Protein AF-A0A6L2M487-F1 (afdb_monomer_lite)

Foldseek 3Di:
DLVCLVVVLVVLVVLLVVLVCVLVVLVVQCVVCVVVVNNVPRDQDFPVVLVVVLVLQQCPVVPPCHNCVPCPDPNVVVPVPPCNVVSNVVSNDQPDPRSHDDTRVNVSVVSVVVSVVSVVCSVVSVLVSCCCHDPVGRRNVVVDNDDDDPDD

Secondary structure (DSSP, 8-state):
-GGGHHHHHHHHHHHHHHHHHHHHHHHHHHHHHHHTT-GGGS-----HHHHHHHHHTT-GGG----GGG-TTSHHHHHHTTTTHHHHHHHHH-TTS-TT----HHHHHHHHHHHHHHHHHHHHHHHHHHHTT--SS-TTGGGS-S--S-S--

Organism: Tanacetum cinerariifolium (NCBI:txid118510)

Structure (mmCIF, N/CA/C/O backbone):
data_AF-A0A6L2M487-F1
#
_entry.id   AF-A0A6L2M487-F1
#
loop_
_atom_site.group_PDB
_atom_site.id
_atom_site.type_symbol
_atom_site.label_atom_id
_atom_site.label_alt_id
_atom_site.label_comp_id
_atom_site.label_asym_id
_atom_site.label_entity_id
_atom_site.label_seq_id
_atom_site.pdbx_PDB_ins_code
_atom_site.Cartn_x
_atom_site.Cartn_y
_atom_site.Cartn_z
_atom_site.occupancy
_atom_site.B_iso_or_equiv
_atom_site.auth_seq_id
_atom_site.auth_comp_id
_atom_site.auth_asym_id
_atom_site.auth_atom_id
_atom_site.pdbx_PDB_model_num
ATOM 1 N N . MET A 1 1 ? -12.641 -12.809 15.207 1.00 71.88 1 MET A N 1
ATOM 2 C CA . MET A 1 1 ? -12.460 -11.378 14.878 1.00 71.88 1 MET A CA 1
ATOM 3 C C . MET A 1 1 ? -12.703 -10.470 16.085 1.00 71.88 1 MET A C 1
ATOM 5 O O . MET A 1 1 ? -11.728 -10.000 16.647 1.00 71.88 1 MET A O 1
ATOM 9 N N . PHE A 1 2 ? -13.941 -10.291 16.569 1.00 83.06 2 PHE A N 1
ATOM 10 C CA . PHE A 1 2 ? -14.239 -9.334 17.657 1.00 83.06 2 PHE A CA 1
ATOM 11 C C . PHE A 1 2 ? -13.497 -9.577 18.984 1.00 83.06 2 PHE A C 1
ATOM 13 O O . PHE A 1 2 ? -13.105 -8.615 19.634 1.00 83.06 2 PHE A O 1
ATOM 20 N N . LYS A 1 3 ? -13.237 -10.840 19.363 1.00 88.06 3 LYS A N 1
ATOM 21 C CA . LYS A 1 3 ? -12.473 -11.185 20.582 1.00 88.06 3 LYS A CA 1
ATOM 22 C C . LYS A 1 3 ? -11.016 -10.692 20.571 1.00 88.06 3 LYS A C 1
ATOM 24 O O . LYS A 1 3 ? -10.424 -10.556 21.630 1.00 88.06 3 LYS A O 1
ATOM 29 N N . HIS A 1 4 ? -10.458 -10.407 19.393 1.00 95.00 4 HIS A N 1
ATOM 30 C CA . HIS A 1 4 ? -9.086 -9.918 19.217 1.00 95.00 4 HIS A CA 1
ATOM 31 C C . HIS A 1 4 ? -9.058 -8.571 18.476 1.00 95.00 4 HIS A C 1
ATOM 33 O O . HIS A 1 4 ? -8.083 -8.257 17.798 1.00 95.00 4 HIS A O 1
ATOM 39 N N . LYS A 1 5 ? -10.135 -7.772 18.575 1.00 95.88 5 LYS A N 1
ATOM 40 C CA . LYS A 1 5 ? -10.249 -6.497 17.848 1.00 95.88 5 LYS A CA 1
ATOM 41 C C . LYS A 1 5 ? -9.104 -5.528 18.139 1.00 95.88 5 LYS A C 1
ATOM 43 O O . LYS A 1 5 ? -8.635 -4.860 17.226 1.00 95.88 5 LYS A O 1
ATOM 48 N N . GLU A 1 6 ? -8.623 -5.504 19.381 1.00 96.69 6 GLU A N 1
ATOM 49 C CA . GLU A 1 6 ? -7.529 -4.626 19.805 1.00 96.69 6 GLU A CA 1
ATOM 50 C C . GLU A 1 6 ? -6.228 -4.944 19.055 1.00 96.69 6 GLU A C 1
ATOM 52 O O . GLU A 1 6 ? -5.533 -4.023 18.643 1.00 96.69 6 GLU A O 1
ATOM 57 N N . ALA A 1 7 ? -5.946 -6.227 18.793 1.00 98.00 7 ALA A N 1
ATOM 58 C CA . ALA A 1 7 ? -4.765 -6.641 18.037 1.00 98.00 7 ALA A CA 1
ATOM 59 C C . ALA A 1 7 ? -4.851 -6.231 16.557 1.00 98.00 7 ALA A C 1
ATOM 61 O O . ALA A 1 7 ? -3.865 -5.780 15.988 1.00 98.00 7 ALA A O 1
ATOM 62 N N . ILE A 1 8 ? -6.028 -6.346 15.933 1.00 97.88 8 ILE A N 1
ATOM 63 C CA . ILE A 1 8 ? -6.228 -5.917 14.537 1.00 97.88 8 ILE A CA 1
ATOM 64 C C . ILE A 1 8 ? -6.038 -4.399 14.422 1.00 97.88 8 ILE A C 1
ATOM 66 O O . ILE A 1 8 ? -5.292 -3.926 13.567 1.00 97.88 8 ILE A O 1
ATOM 70 N N . ILE A 1 9 ? -6.682 -3.636 15.313 1.00 98.06 9 ILE A N 1
ATOM 71 C CA . ILE A 1 9 ? -6.590 -2.171 15.341 1.00 98.06 9 ILE A CA 1
ATOM 72 C C . ILE A 1 9 ? -5.144 -1.726 15.606 1.00 98.06 9 ILE A C 1
ATOM 74 O O . ILE A 1 9 ? -4.673 -0.799 14.951 1.00 98.06 9 ILE A O 1
ATOM 78 N N . SER A 1 10 ? -4.419 -2.384 16.518 1.00 98.31 10 SER A N 1
ATOM 79 C CA . SER A 1 10 ? -3.035 -2.011 16.834 1.00 98.31 10 SER A CA 1
ATOM 80 C C . SER A 1 10 ? -2.068 -2.265 15.677 1.00 98.31 10 SER A C 1
ATOM 82 O O . SER A 1 10 ? -1.214 -1.420 15.422 1.00 98.31 10 SER A O 1
ATOM 84 N N . HIS A 1 11 ? -2.222 -3.363 14.930 1.00 98.56 11 HIS A N 1
ATOM 85 C CA . HIS A 1 11 ? -1.376 -3.639 13.762 1.00 98.56 11 HIS A CA 1
ATOM 86 C C . HIS A 1 11 ? -1.669 -2.683 12.604 1.00 98.56 11 HIS A C 1
ATOM 88 O O . HIS A 1 11 ? -0.734 -2.181 11.987 1.00 98.56 11 HIS A O 1
ATOM 94 N N . LEU A 1 12 ? -2.944 -2.365 12.346 1.00 98.38 12 LEU A N 1
ATOM 95 C CA . LEU A 1 12 ? -3.307 -1.342 11.359 1.00 98.38 12 LEU A CA 1
ATOM 96 C C . LEU A 1 12 ? -2.764 0.039 11.758 1.00 98.38 12 LEU A C 1
ATOM 98 O O . LEU A 1 12 ? -2.221 0.752 10.922 1.00 98.38 12 LEU A O 1
ATOM 102 N N . SER A 1 13 ? -2.839 0.389 13.046 1.00 98.56 13 SER A N 1
ATOM 103 C CA . SER A 1 13 ? -2.238 1.614 13.586 1.00 98.56 13 SER A CA 1
ATOM 104 C C . SER A 1 13 ? -0.724 1.642 13.395 1.00 98.56 13 SER A C 1
ATOM 106 O O . SER A 1 13 ? -0.177 2.672 13.005 1.00 98.56 13 SER A O 1
ATOM 108 N N . TRP A 1 14 ? -0.040 0.531 13.666 1.00 98.75 14 TRP A N 1
ATOM 109 C CA . TRP A 1 14 ? 1.397 0.415 13.445 1.00 98.75 14 TRP A CA 1
ATOM 110 C C . TRP A 1 14 ? 1.753 0.582 11.965 1.00 98.75 14 TRP A C 1
ATOM 112 O O . TRP A 1 14 ? 2.637 1.376 11.660 1.00 98.75 14 TRP A O 1
ATOM 122 N N . ALA A 1 15 ? 1.038 -0.086 11.054 1.00 98.69 15 ALA A N 1
ATOM 123 C CA . ALA A 1 15 ? 1.281 0.017 9.617 1.00 98.69 15 ALA A CA 1
ATOM 124 C C . ALA A 1 15 ? 1.092 1.457 9.109 1.00 98.69 15 ALA A C 1
ATOM 126 O O . ALA A 1 15 ? 1.976 1.988 8.441 1.00 98.69 15 ALA A O 1
ATOM 127 N N . SER A 1 16 ? 0.001 2.130 9.499 1.00 98.69 16 SER A N 1
ATOM 128 C CA . SER A 1 16 ? -0.236 3.543 9.169 1.00 98.69 16 SER A CA 1
ATOM 129 C C . SER A 1 16 ? 0.875 4.463 9.681 1.00 98.69 16 SER A C 1
ATOM 131 O O . SER A 1 16 ? 1.353 5.320 8.942 1.00 98.69 16 SER A O 1
ATOM 133 N N . LEU A 1 17 ? 1.317 4.291 10.931 1.00 98.69 17 LEU A N 1
ATOM 134 C CA . LEU A 1 17 ? 2.406 5.097 11.491 1.00 98.69 17 LEU A CA 1
ATOM 135 C C . LEU A 1 17 ? 3.734 4.813 10.788 1.00 98.69 17 LEU A C 1
ATOM 137 O O . LEU A 1 17 ? 4.450 5.748 10.436 1.00 98.69 17 LEU A O 1
ATOM 141 N N . PHE A 1 18 ? 4.050 3.540 10.553 1.00 98.81 18 PHE A N 1
ATOM 142 C CA . PHE A 1 18 ? 5.257 3.122 9.853 1.00 98.81 18 PHE A CA 1
ATOM 143 C C . PHE A 1 18 ? 5.313 3.733 8.450 1.00 98.81 18 PHE A C 1
ATOM 145 O O . PHE A 1 18 ? 6.271 4.435 8.130 1.00 98.81 18 PHE A O 1
ATOM 152 N N . LEU A 1 19 ? 4.268 3.542 7.642 1.00 98.56 19 LEU A N 1
ATOM 153 C CA . LEU A 1 19 ? 4.189 4.108 6.297 1.00 98.56 19 LEU A CA 1
ATOM 154 C C . LEU A 1 19 ? 4.249 5.640 6.330 1.00 98.56 19 LEU A C 1
ATOM 156 O O . LEU A 1 19 ? 4.960 6.237 5.525 1.00 98.56 19 LEU A O 1
ATOM 160 N N . GLY A 1 20 ? 3.566 6.273 7.288 1.00 98.50 20 GLY A N 1
ATOM 161 C CA . GLY A 1 20 ? 3.535 7.725 7.450 1.00 98.50 20 GLY A CA 1
ATOM 162 C C . GLY A 1 20 ? 4.913 8.318 7.713 1.00 98.50 20 GLY A C 1
ATOM 163 O O . GLY A 1 20 ? 5.342 9.215 6.988 1.00 98.50 20 GLY A O 1
ATOM 164 N N . PHE A 1 21 ? 5.632 7.786 8.705 1.00 98.75 21 PHE A N 1
ATOM 165 C CA . PHE A 1 21 ? 6.963 8.276 9.060 1.00 98.75 21 PHE A CA 1
ATOM 166 C C . PHE A 1 21 ? 7.972 8.105 7.925 1.00 98.75 21 PHE A C 1
ATOM 168 O O . PHE A 1 21 ? 8.696 9.048 7.611 1.00 98.75 21 PHE A O 1
ATOM 175 N N . HIS A 1 22 ? 8.016 6.933 7.290 1.00 98.69 22 HIS A N 1
ATOM 176 C CA . HIS A 1 22 ? 9.034 6.653 6.276 1.00 98.69 22 HIS A CA 1
ATOM 177 C C . HIS A 1 22 ? 8.733 7.352 4.948 1.00 98.69 22 HIS A C 1
ATOM 179 O O . HIS A 1 22 ? 9.633 7.950 4.363 1.00 98.69 22 H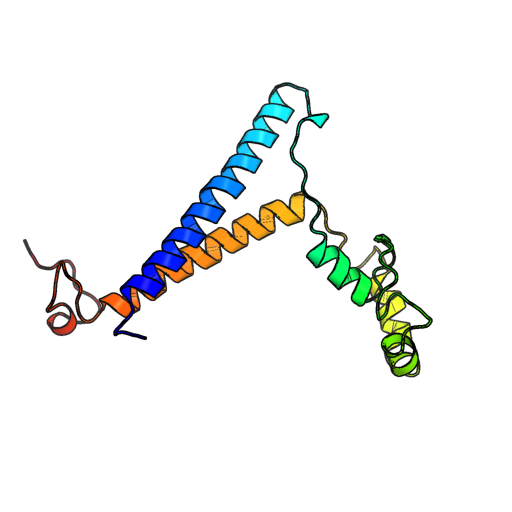IS A O 1
ATOM 185 N N . THR A 1 23 ? 7.476 7.349 4.494 1.00 98.31 23 THR A N 1
ATOM 186 C CA . THR A 1 23 ? 7.100 7.987 3.222 1.00 98.31 23 THR A CA 1
ATOM 187 C C . THR A 1 23 ? 7.296 9.496 3.299 1.00 98.31 23 THR A C 1
ATOM 189 O O . THR A 1 23 ? 8.001 10.072 2.469 1.00 98.31 23 THR A O 1
ATOM 192 N N . LEU A 1 24 ? 6.737 10.148 4.327 1.00 98.56 24 LEU A N 1
ATOM 193 C CA . LEU A 1 24 ? 6.903 11.590 4.511 1.00 98.56 24 LEU A CA 1
ATOM 194 C C . LEU A 1 24 ? 8.367 11.952 4.783 1.00 98.56 24 LEU A C 1
ATOM 196 O O . LEU A 1 24 ? 8.859 12.938 4.238 1.00 98.56 24 LEU A O 1
ATOM 200 N N . GLY A 1 25 ? 9.070 11.147 5.583 1.00 98.62 25 GLY A N 1
ATOM 201 C CA . GLY A 1 25 ? 10.488 11.340 5.874 1.00 98.62 25 GLY A CA 1
ATOM 202 C C . GLY A 1 25 ? 11.348 11.353 4.610 1.00 98.62 25 GLY A C 1
ATOM 203 O O . GLY A 1 25 ? 12.164 12.257 4.446 1.00 98.62 25 GLY A O 1
ATOM 204 N N . LEU A 1 26 ? 11.124 10.415 3.682 1.00 98.50 26 LEU A N 1
ATOM 205 C CA . LEU A 1 26 ? 11.835 10.377 2.400 1.00 98.50 26 LEU A CA 1
ATOM 206 C C . LEU A 1 26 ? 11.482 11.564 1.497 1.00 98.50 26 LEU A C 1
ATOM 208 O O . LEU A 1 26 ? 12.386 12.158 0.910 1.00 98.50 26 LEU A O 1
ATOM 212 N N . TYR A 1 27 ? 10.205 11.959 1.420 1.00 98.44 27 TYR A N 1
ATOM 213 C CA . TYR A 1 27 ? 9.806 13.155 0.668 1.00 98.44 27 TYR A CA 1
ATOM 214 C C . TYR A 1 27 ? 10.503 14.416 1.191 1.00 98.44 27 TYR A C 1
ATOM 216 O O . TYR A 1 27 ? 11.070 15.176 0.405 1.00 98.44 27 TYR A O 1
ATOM 224 N N . VAL A 1 28 ? 10.497 14.625 2.511 1.00 98.69 28 VAL A N 1
ATOM 225 C CA . VAL A 1 28 ? 11.139 15.786 3.141 1.00 98.69 28 VAL A CA 1
ATOM 226 C C . VAL A 1 28 ? 12.655 15.733 2.964 1.00 98.69 28 VAL A C 1
ATOM 228 O O . VAL A 1 28 ? 13.246 16.736 2.573 1.00 98.69 28 VAL A O 1
ATOM 231 N N . HIS A 1 29 ? 13.290 14.575 3.179 1.00 98.69 29 HIS A N 1
ATOM 232 C CA . HIS A 1 29 ? 14.727 14.391 2.944 1.00 98.69 29 HIS A CA 1
ATOM 233 C C . HIS A 1 29 ? 15.111 14.777 1.512 1.00 98.69 29 HIS A C 1
ATOM 235 O O . HIS A 1 29 ? 15.988 15.618 1.314 1.00 98.69 29 HIS A O 1
ATOM 241 N N . ASN A 1 30 ? 14.411 14.231 0.513 1.00 98.31 30 ASN A N 1
ATOM 242 C CA . ASN A 1 30 ? 14.699 14.502 -0.896 1.00 98.31 30 ASN A CA 1
ATOM 243 C C . ASN A 1 30 ? 14.472 15.978 -1.254 1.00 98.31 30 ASN A C 1
ATOM 245 O O . ASN A 1 30 ? 15.288 16.565 -1.967 1.00 98.31 30 ASN A O 1
ATOM 249 N N . ALA A 1 31 ? 13.425 16.605 -0.710 1.00 98.31 31 ALA A N 1
ATOM 250 C CA . ALA A 1 31 ? 13.170 18.032 -0.892 1.00 98.31 31 ALA A CA 1
ATOM 251 C C . ALA A 1 31 ? 14.297 18.904 -0.308 1.00 98.31 31 ALA A C 1
ATOM 253 O O . ALA A 1 31 ? 14.729 19.867 -0.946 1.00 98.31 31 ALA A O 1
ATOM 254 N N . VAL A 1 32 ? 14.821 18.557 0.871 1.00 98.69 32 VAL A N 1
ATOM 255 C CA . VAL A 1 32 ? 15.950 19.271 1.488 1.00 98.69 32 VAL A CA 1
ATOM 256 C C . VAL A 1 32 ? 17.231 19.088 0.666 1.00 98.69 32 VAL A C 1
ATOM 258 O O . VAL A 1 32 ? 17.921 20.072 0.405 1.00 98.69 32 VAL A O 1
ATOM 261 N N . MET A 1 33 ? 17.529 17.873 0.190 1.00 98.50 33 MET A N 1
ATOM 262 C CA . MET A 1 33 ? 18.713 17.615 -0.649 1.00 98.50 33 MET A CA 1
ATOM 263 C C . MET A 1 33 ? 18.667 18.378 -1.978 1.00 98.50 33 MET A C 1
ATOM 265 O O . M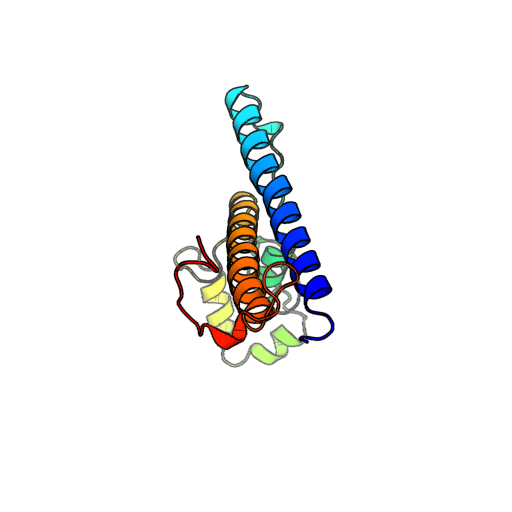ET A 1 33 ? 19.686 18.919 -2.411 1.00 98.50 33 MET A O 1
ATOM 269 N N . LEU A 1 34 ? 17.485 18.475 -2.596 1.00 97.50 34 LEU A N 1
ATOM 270 C CA . LEU A 1 34 ? 17.252 19.318 -3.773 1.00 97.50 34 LEU A CA 1
ATOM 271 C C . LEU A 1 34 ? 17.484 20.796 -3.468 1.00 97.50 34 LEU A C 1
ATOM 273 O O . LEU A 1 34 ? 18.179 21.480 -4.214 1.00 97.50 34 LEU A O 1
ATOM 277 N N . THR A 1 35 ? 16.931 21.277 -2.356 1.00 98.31 35 THR A N 1
ATOM 278 C CA . THR A 1 35 ? 17.037 22.685 -1.947 1.00 98.31 35 THR A CA 1
ATOM 279 C C . THR A 1 35 ? 18.486 23.088 -1.668 1.00 98.31 35 THR A C 1
ATOM 281 O O . THR A 1 35 ? 18.889 24.204 -1.983 1.00 98.31 35 THR A O 1
ATOM 284 N N . PHE A 1 36 ? 19.298 22.175 -1.133 1.00 98.38 36 PHE A N 1
ATOM 285 C CA . PHE A 1 36 ? 20.731 22.389 -0.915 1.00 98.38 36 PHE A CA 1
ATOM 286 C C . PHE A 1 36 ? 21.601 22.210 -2.167 1.00 98.38 36 PHE A C 1
ATOM 288 O O . PHE A 1 36 ? 22.820 22.341 -2.075 1.00 98.38 36 PHE A O 1
ATOM 295 N N . GLY A 1 37 ? 21.010 21.943 -3.335 1.00 98.06 37 GLY A N 1
ATOM 296 C CA . GLY A 1 37 ? 21.753 21.789 -4.586 1.00 98.06 37 GLY A CA 1
ATOM 297 C C . GLY A 1 37 ? 22.587 20.507 -4.655 1.00 98.06 37 GLY A C 1
ATOM 298 O O . GLY A 1 37 ? 23.507 20.431 -5.462 1.00 98.06 37 GLY A O 1
ATOM 299 N N . THR A 1 38 ? 22.267 19.505 -3.829 1.00 98.31 38 THR A N 1
ATOM 300 C CA . THR A 1 38 ? 22.933 18.192 -3.792 1.00 98.31 38 THR A CA 1
ATOM 301 C C . THR A 1 38 ? 21.951 17.073 -4.164 1.00 98.31 38 THR A C 1
ATOM 303 O O . THR A 1 38 ? 21.606 16.246 -3.311 1.00 98.31 38 THR A O 1
ATOM 306 N N . PRO A 1 39 ? 21.413 17.052 -5.401 1.00 97.25 39 PRO A N 1
ATOM 307 C CA . PRO A 1 39 ? 20.416 16.066 -5.819 1.00 97.25 39 PRO A CA 1
ATOM 308 C C . PRO A 1 39 ? 20.925 14.619 -5.766 1.00 97.25 39 PRO A C 1
ATOM 310 O O . PRO A 1 39 ? 20.131 13.709 -5.558 1.00 97.25 39 PRO A O 1
ATOM 313 N N . GLU A 1 40 ? 22.231 14.394 -5.885 1.00 97.50 40 GLU A N 1
ATOM 314 C CA . GLU A 1 40 ? 22.877 13.083 -5.784 1.00 97.50 40 GLU A CA 1
ATOM 315 C C . GLU A 1 40 ? 22.772 12.447 -4.388 1.00 97.50 40 GLU A C 1
ATOM 317 O O . GLU A 1 40 ? 22.992 11.248 -4.239 1.00 97.50 40 GLU A O 1
ATOM 322 N N . LYS A 1 41 ? 22.422 13.236 -3.363 1.00 97.88 41 LYS A N 1
ATOM 323 C CA . LYS A 1 41 ? 22.208 12.765 -1.983 1.00 97.88 41 LYS A CA 1
ATOM 324 C C . LYS A 1 41 ? 20.756 12.387 -1.685 1.00 97.88 41 LYS A C 1
ATOM 326 O O . LYS A 1 41 ? 20.426 12.044 -0.544 1.00 97.88 41 LYS A O 1
ATOM 331 N N . GLN A 1 42 ? 19.872 12.480 -2.677 1.00 98.31 42 GLN A N 1
ATOM 332 C CA . GLN A 1 42 ? 18.519 11.953 -2.554 1.00 98.31 42 GLN A CA 1
ATOM 333 C C . GLN A 1 42 ? 18.548 10.440 -2.345 1.00 98.31 42 GLN A C 1
ATOM 335 O O . GLN A 1 42 ? 19.414 9.731 -2.853 1.00 98.31 42 GLN A O 1
ATOM 340 N N . ILE A 1 43 ? 17.555 9.944 -1.618 1.00 98.44 43 ILE A N 1
ATOM 341 C CA . ILE A 1 43 ? 17.313 8.515 -1.473 1.00 98.44 43 ILE A CA 1
ATOM 342 C C . ILE A 1 43 ? 16.258 8.144 -2.513 1.00 98.44 43 ILE A C 1
ATOM 344 O O . ILE A 1 43 ? 15.076 8.471 -2.373 1.00 98.44 43 ILE A O 1
ATOM 348 N N . LEU A 1 44 ? 16.719 7.494 -3.580 1.00 98.00 44 LEU A N 1
ATOM 349 C CA . LEU A 1 44 ? 15.911 7.043 -4.707 1.00 98.00 44 LEU A CA 1
ATOM 350 C C . LEU A 1 44 ? 15.877 5.514 -4.699 1.00 98.00 44 LEU A C 1
ATOM 352 O O . LEU A 1 44 ? 16.868 4.860 -5.015 1.00 98.00 44 LEU A O 1
ATOM 356 N N . ILE A 1 45 ? 14.747 4.951 -4.275 1.00 98.25 45 ILE A N 1
ATOM 357 C CA . ILE A 1 45 ? 14.559 3.503 -4.162 1.00 98.25 45 ILE A CA 1
ATOM 358 C C . ILE A 1 45 ? 13.859 3.003 -5.422 1.00 98.25 45 ILE A C 1
ATOM 360 O O . ILE A 1 45 ? 12.748 3.432 -5.722 1.00 98.25 45 ILE A O 1
ATOM 364 N N . GLU A 1 46 ? 14.492 2.080 -6.141 1.00 97.88 46 GLU A N 1
ATOM 365 C CA . GLU A 1 46 ? 13.890 1.440 -7.312 1.00 97.88 46 GLU A CA 1
ATOM 366 C C . GLU A 1 46 ? 12.772 0.461 -6.903 1.00 97.88 46 GLU A C 1
ATOM 368 O O . GLU A 1 46 ? 12.977 -0.366 -6.004 1.00 97.88 46 GLU A O 1
ATOM 373 N N . PRO A 1 47 ? 11.595 0.484 -7.561 1.00 97.56 47 PRO A N 1
ATOM 374 C CA . PRO A 1 47 ? 10.500 -0.443 -7.293 1.00 97.56 47 PRO A CA 1
ATOM 375 C C . PRO A 1 47 ? 10.762 -1.824 -7.921 1.00 97.56 47 PRO A C 1
ATOM 377 O O . PRO A 1 47 ? 9.997 -2.291 -8.767 1.00 97.56 47 PRO A O 1
ATOM 380 N N . ILE A 1 48 ? 11.828 -2.504 -7.484 1.00 97.62 48 ILE A N 1
ATOM 381 C CA . ILE A 1 48 ? 12.319 -3.754 -8.086 1.00 97.62 48 ILE A CA 1
ATOM 382 C C . ILE A 1 48 ? 11.255 -4.853 -8.172 1.00 97.62 48 ILE A C 1
ATOM 384 O O . ILE A 1 48 ? 11.237 -5.604 -9.139 1.00 97.62 48 ILE A O 1
ATOM 388 N N . PHE A 1 49 ? 10.335 -4.941 -7.206 1.00 97.88 49 PHE A N 1
ATOM 389 C CA . PHE A 1 49 ? 9.274 -5.950 -7.224 1.00 97.88 49 PHE A CA 1
ATOM 390 C C . PHE A 1 49 ? 8.268 -5.683 -8.340 1.00 97.88 49 PHE A C 1
ATOM 392 O O . PHE A 1 49 ? 7.859 -6.600 -9.045 1.00 97.88 49 PHE A O 1
ATOM 399 N N . SER A 1 50 ? 7.908 -4.420 -8.547 1.00 97.38 50 SER A N 1
ATOM 400 C CA . SER A 1 50 ? 7.013 -4.032 -9.630 1.00 97.38 50 SER A CA 1
ATOM 401 C C . SER A 1 50 ? 7.711 -4.155 -10.988 1.00 97.38 50 SER A C 1
ATOM 403 O O . SER A 1 50 ? 7.103 -4.655 -11.929 1.00 97.38 50 SER A O 1
ATOM 405 N N . GLN A 1 51 ? 8.992 -3.780 -11.091 1.00 97.38 51 GLN A N 1
ATOM 406 C CA . GLN A 1 51 ? 9.791 -3.952 -12.314 1.00 97.38 51 GLN A CA 1
ATOM 407 C C . GLN A 1 51 ? 9.950 -5.437 -12.669 1.00 97.38 51 GLN A C 1
ATOM 409 O O . GLN A 1 51 ? 9.786 -5.819 -13.825 1.00 97.38 51 GLN A O 1
ATOM 414 N N . TRP A 1 52 ? 10.163 -6.290 -11.665 1.00 97.31 52 TRP A N 1
ATOM 415 C CA . TRP A 1 52 ? 10.200 -7.741 -11.823 1.00 97.31 52 TRP A CA 1
ATOM 416 C C . TRP A 1 52 ? 8.876 -8.292 -12.361 1.00 97.31 52 TRP A C 1
ATOM 418 O O . TRP A 1 52 ? 8.892 -9.091 -13.291 1.00 97.31 52 TRP A O 1
ATOM 428 N N . ILE A 1 53 ? 7.726 -7.822 -11.855 1.00 97.62 53 ILE A N 1
ATOM 429 C CA . ILE A 1 53 ? 6.406 -8.193 -12.399 1.00 97.62 53 ILE A CA 1
ATOM 430 C C . ILE A 1 53 ? 6.264 -7.727 -13.856 1.00 97.62 53 ILE A C 1
ATOM 432 O O . ILE A 1 53 ? 5.758 -8.476 -14.689 1.00 97.62 53 ILE A O 1
ATOM 436 N N . GLN A 1 54 ? 6.713 -6.511 -14.190 1.00 96.88 54 GLN A N 1
ATOM 437 C CA . GLN A 1 54 ? 6.677 -6.030 -15.575 1.00 96.88 54 GLN A CA 1
ATOM 438 C C . GLN A 1 54 ? 7.536 -6.911 -16.495 1.00 96.88 54 GLN A C 1
ATOM 440 O O . GLN A 1 54 ? 7.075 -7.302 -17.565 1.00 96.88 54 GLN A O 1
ATOM 445 N N . SER A 1 55 ? 8.743 -7.297 -16.077 1.00 95.75 55 SER A N 1
ATOM 446 C CA . SER A 1 55 ? 9.594 -8.208 -16.854 1.00 95.75 55 SER A CA 1
ATOM 447 C C . SER A 1 55 ? 9.067 -9.640 -16.906 1.00 95.75 55 SER A C 1
ATOM 449 O O . SER A 1 55 ? 9.150 -10.270 -17.955 1.00 95.75 55 SER A O 1
ATOM 451 N N . ALA A 1 56 ? 8.433 -10.145 -15.848 1.00 96.25 56 ALA A N 1
ATOM 452 C CA . ALA A 1 56 ? 7.729 -11.426 -15.894 1.00 96.25 56 ALA A CA 1
ATOM 453 C C . ALA A 1 56 ? 6.634 -11.452 -16.979 1.00 96.25 56 ALA A C 1
ATOM 455 O O . ALA A 1 56 ? 6.307 -12.522 -17.495 1.00 96.25 56 ALA A O 1
ATOM 456 N N . HIS A 1 57 ? 6.115 -10.277 -17.353 1.00 96.06 57 HIS A N 1
ATOM 457 C CA . HIS A 1 57 ? 5.177 -10.065 -18.451 1.00 96.06 57 HIS A CA 1
ATOM 458 C C . HIS A 1 57 ? 5.819 -9.619 -19.781 1.00 96.06 57 HIS A C 1
ATOM 460 O O . HIS A 1 57 ? 5.076 -9.215 -20.668 1.00 96.06 57 HIS A O 1
ATOM 466 N N . ASP A 1 58 ? 7.141 -9.730 -19.953 1.00 93.81 58 ASP A N 1
ATOM 467 C CA . ASP A 1 58 ? 7.902 -9.330 -21.157 1.00 93.81 58 ASP A CA 1
ATOM 468 C C . ASP A 1 58 ? 8.174 -7.822 -21.332 1.00 93.81 58 ASP A C 1
ATOM 470 O O . ASP A 1 58 ? 8.539 -7.364 -22.411 1.00 93.81 58 ASP A O 1
ATOM 474 N N . LYS A 1 59 ? 8.101 -7.006 -20.272 1.00 92.62 59 LYS A N 1
ATOM 475 C CA . LYS A 1 59 ? 8.709 -5.666 -20.336 1.00 92.62 59 LYS A CA 1
ATOM 476 C C . LYS A 1 59 ? 10.235 -5.808 -20.333 1.00 92.62 59 LYS A C 1
ATOM 478 O O . LYS A 1 59 ? 10.866 -5.930 -19.277 1.00 92.62 59 LYS A O 1
ATOM 483 N N . SER A 1 60 ? 10.821 -5.811 -21.526 1.00 86.56 60 SER A N 1
ATOM 484 C CA . SER A 1 60 ? 12.242 -6.118 -21.751 1.00 86.56 60 SER A CA 1
ATOM 485 C C . SER A 1 60 ? 13.210 -5.058 -21.206 1.00 86.56 60 SER A C 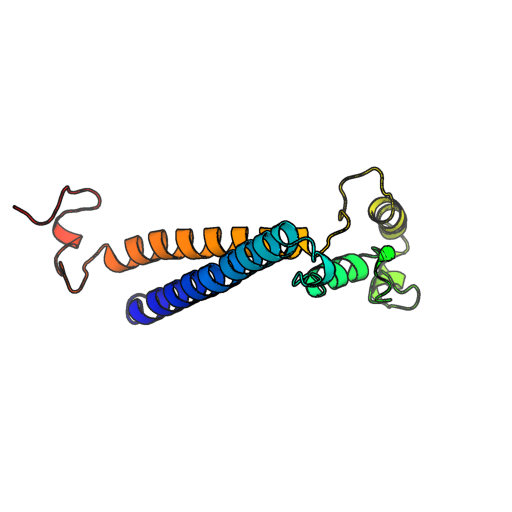1
ATOM 487 O O . SER A 1 60 ? 14.373 -5.360 -20.945 1.00 86.56 60 SER A O 1
ATOM 489 N N . SER A 1 61 ? 12.734 -3.833 -20.955 1.00 89.81 61 SER A N 1
ATOM 490 C CA . SER A 1 61 ? 13.559 -2.681 -20.561 1.00 89.81 61 SER A CA 1
ATOM 491 C C . SER A 1 61 ? 14.316 -2.829 -19.236 1.00 89.81 61 SER A C 1
ATOM 493 O O . SER A 1 61 ? 15.302 -2.124 -19.045 1.00 89.81 61 SER A O 1
ATOM 495 N N . TYR A 1 62 ? 13.881 -3.707 -18.324 1.00 91.56 62 TYR A N 1
ATOM 496 C CA . TYR A 1 62 ? 14.551 -3.904 -17.025 1.00 91.56 62 TYR A CA 1
ATOM 497 C C . TYR A 1 62 ? 15.539 -5.080 -16.999 1.00 91.56 62 TYR A C 1
ATOM 499 O O . TYR A 1 62 ? 16.323 -5.183 -16.062 1.00 91.56 62 TYR A O 1
ATOM 507 N N . GLY A 1 63 ? 15.520 -5.965 -18.005 1.00 91.19 63 GLY A N 1
ATOM 508 C CA . GLY A 1 63 ? 16.553 -6.994 -18.183 1.00 91.19 63 GLY A CA 1
ATOM 509 C C . GLY A 1 63 ? 16.574 -8.153 -17.173 1.00 91.19 63 GLY A C 1
ATOM 510 O O . GLY A 1 63 ? 17.621 -8.770 -17.011 1.00 91.19 63 GLY A O 1
ATOM 511 N N . PHE A 1 64 ? 15.460 -8.475 -16.499 1.00 92.50 64 PHE A N 1
ATOM 512 C CA . PHE A 1 64 ? 15.411 -9.597 -15.541 1.00 92.50 64 PHE A CA 1
ATOM 513 C C . PHE A 1 64 ? 15.444 -11.004 -16.180 1.00 92.50 64 PHE A C 1
ATOM 515 O O . PHE A 1 64 ? 15.727 -11.955 -15.458 1.00 92.50 64 PHE A O 1
ATOM 522 N N . ASP A 1 65 ? 15.139 -11.140 -17.481 1.00 91.56 65 ASP A N 1
ATOM 523 C CA . ASP A 1 65 ? 15.128 -12.406 -18.253 1.00 91.56 65 ASP A CA 1
ATOM 524 C C . ASP A 1 65 ? 14.448 -13.580 -17.511 1.00 91.56 65 ASP A C 1
ATOM 526 O O . ASP A 1 65 ? 15.044 -14.614 -17.210 1.00 91.56 65 ASP A O 1
ATOM 530 N N . ILE A 1 66 ? 13.172 -13.389 -17.164 1.00 93.38 66 ILE A N 1
ATOM 531 C CA . ILE A 1 66 ? 12.348 -14.332 -16.398 1.00 93.38 66 ILE A CA 1
ATOM 532 C C . ILE A 1 66 ? 10.950 -14.503 -17.008 1.00 93.38 66 ILE A C 1
ATOM 534 O O . ILE A 1 66 ? 10.349 -13.542 -17.500 1.00 93.38 66 ILE A O 1
ATOM 538 N N . LEU A 1 67 ? 10.401 -15.722 -16.927 1.00 94.44 67 LEU A N 1
ATOM 539 C CA . LEU A 1 67 ? 9.060 -16.071 -17.412 1.00 94.44 67 LEU A CA 1
ATOM 540 C C . LEU A 1 67 ? 8.856 -15.615 -18.865 1.00 94.44 67 LEU A C 1
ATOM 542 O O . LEU A 1 67 ? 9.575 -16.068 -19.749 1.00 94.44 67 LEU A O 1
ATOM 546 N N . LEU A 1 68 ? 7.899 -14.720 -19.137 1.00 93.94 68 LEU A N 1
ATOM 547 C CA . LEU A 1 68 ? 7.583 -14.311 -20.506 1.00 93.94 68 LEU A CA 1
ATOM 548 C C . LEU A 1 68 ? 8.666 -13.439 -21.149 1.00 93.94 68 LEU A C 1
ATOM 550 O O . LEU A 1 68 ? 8.694 -13.377 -22.369 1.00 93.94 68 LEU A O 1
ATOM 554 N N . SER A 1 69 ? 9.567 -12.825 -20.373 1.00 92.75 69 SER A N 1
ATOM 555 C CA . SER A 1 69 ? 10.734 -12.142 -20.959 1.00 92.75 69 SER A CA 1
ATOM 556 C C . SER A 1 69 ? 11.833 -13.093 -21.432 1.00 92.75 69 SER A C 1
ATOM 558 O O . SER A 1 69 ? 12.704 -12.678 -22.195 1.00 92.75 69 SER A O 1
ATOM 560 N N . SER A 1 70 ? 11.780 -14.370 -21.033 1.00 93.06 70 SER A N 1
ATOM 561 C CA . SER A 1 70 ? 12.765 -15.369 -21.434 1.00 93.06 70 SER A CA 1
ATOM 562 C C . SER A 1 70 ? 12.211 -16.310 -22.494 1.00 93.06 70 SER A C 1
ATOM 564 O O . SER A 1 70 ? 11.314 -17.119 -22.255 1.00 93.06 70 SER A O 1
ATOM 566 N N . THR A 1 71 ? 12.798 -16.268 -23.690 1.00 90.50 71 THR A N 1
ATOM 567 C CA . THR A 1 71 ? 12.337 -17.080 -24.834 1.00 90.50 71 THR A CA 1
ATOM 568 C C . THR A 1 71 ? 12.465 -18.595 -24.622 1.00 90.50 71 THR A C 1
ATOM 570 O O . THR A 1 71 ? 11.790 -19.375 -25.306 1.00 90.50 71 THR A O 1
ATOM 573 N N . ASN A 1 72 ? 13.307 -19.005 -23.669 1.00 92.38 72 ASN A N 1
ATOM 574 C CA . ASN A 1 72 ? 13.553 -20.398 -23.304 1.00 92.38 72 ASN A CA 1
ATOM 575 C C . ASN A 1 72 ? 12.611 -20.912 -22.202 1.00 92.38 72 ASN A C 1
ATOM 577 O O . ASN A 1 72 ? 12.560 -22.120 -21.973 1.00 92.38 72 ASN A O 1
ATOM 581 N N . ASP A 1 73 ? 11.853 -20.036 -21.538 1.00 94.19 73 ASP A N 1
ATOM 582 C CA . ASP A 1 73 ? 10.968 -20.423 -20.441 1.00 94.19 73 ASP A CA 1
ATOM 583 C C . ASP A 1 73 ? 9.743 -21.212 -20.941 1.00 94.19 73 ASP A C 1
ATOM 585 O O . ASP A 1 73 ? 9.256 -21.058 -22.070 1.00 94.19 73 ASP A O 1
ATOM 589 N N . LEU A 1 74 ? 9.219 -22.085 -20.082 1.00 94.06 74 LEU A N 1
ATOM 590 C CA . LEU A 1 74 ? 8.025 -22.880 -20.361 1.00 94.06 74 LEU A CA 1
ATOM 591 C C . LEU A 1 74 ? 6.793 -21.992 -20.579 1.00 94.06 74 LEU A C 1
ATOM 593 O O . LEU A 1 74 ? 5.989 -22.281 -21.468 1.00 94.06 74 LEU A O 1
ATOM 597 N N . ALA A 1 75 ? 6.659 -20.903 -19.816 1.00 92.19 75 ALA A N 1
ATOM 598 C CA . ALA A 1 75 ? 5.556 -19.955 -19.936 1.00 92.19 75 ALA A CA 1
ATOM 599 C C . ALA A 1 75 ? 5.543 -19.285 -21.318 1.00 92.19 75 ALA A C 1
ATOM 601 O O . ALA A 1 75 ? 4.496 -19.212 -21.970 1.00 92.19 75 ALA A O 1
ATOM 602 N N . PHE A 1 76 ? 6.719 -18.874 -21.805 1.00 93.69 76 PHE A N 1
ATOM 603 C CA . PHE A 1 76 ? 6.868 -18.286 -23.133 1.00 93.69 76 PHE A CA 1
ATOM 604 C C . PHE A 1 76 ? 6.503 -19.285 -24.236 1.00 93.69 76 PHE A C 1
ATOM 606 O O . PHE A 1 76 ? 5.720 -18.987 -25.141 1.00 93.69 76 PHE A O 1
ATOM 613 N N . ASN A 1 77 ? 7.032 -20.508 -24.151 1.00 91.88 77 ASN A N 1
ATOM 614 C CA . ASN A 1 77 ? 6.781 -21.549 -25.147 1.00 91.88 77 ASN A CA 1
ATOM 615 C C . ASN A 1 77 ? 5.307 -21.978 -25.205 1.00 91.88 77 ASN A C 1
ATOM 617 O O . ASN A 1 77 ? 4.780 -22.196 -26.299 1.00 91.88 77 ASN A O 1
ATOM 621 N N . ALA A 1 78 ? 4.628 -22.051 -24.058 1.00 90.06 78 ALA A N 1
ATOM 622 C CA . ALA A 1 78 ? 3.213 -22.399 -23.984 1.00 90.06 78 ALA A CA 1
ATOM 623 C C . ALA A 1 78 ? 2.305 -21.327 -24.617 1.00 90.06 78 ALA A C 1
ATOM 625 O O . ALA A 1 78 ? 1.350 -21.666 -25.317 1.00 90.06 78 ALA A O 1
ATOM 626 N N . GLY A 1 79 ? 2.606 -20.037 -24.413 1.00 86.81 79 GLY A N 1
ATOM 627 C CA . GLY A 1 79 ? 1.779 -18.927 -24.906 1.00 86.81 79 GLY A CA 1
ATOM 628 C C . GLY A 1 79 ? 2.009 -18.533 -26.370 1.00 86.81 79 GLY A C 1
ATOM 629 O O . GLY A 1 79 ? 1.149 -17.889 -26.980 1.00 86.81 79 GLY A O 1
ATOM 630 N N . ARG A 1 80 ? 3.144 -18.932 -26.964 1.00 87.62 80 ARG A N 1
ATOM 631 C CA . ARG A 1 80 ? 3.650 -18.428 -28.259 1.00 87.62 80 ARG A CA 1
ATOM 632 C C . ARG A 1 80 ? 2.668 -18.530 -29.435 1.00 87.62 80 ARG A C 1
ATOM 634 O O . ARG A 1 80 ? 2.750 -17.731 -30.360 1.00 87.62 80 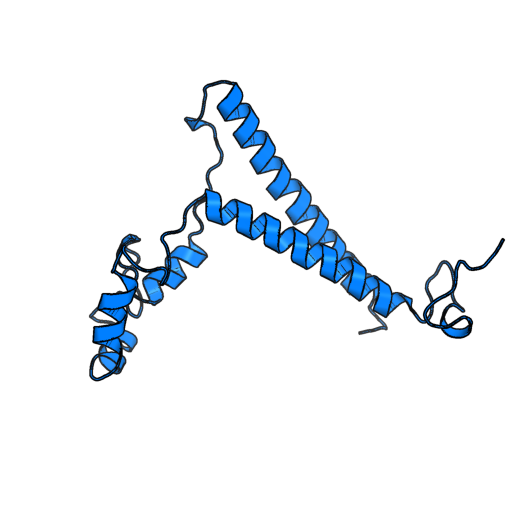ARG A O 1
ATOM 641 N N . ARG A 1 81 ? 1.766 -19.518 -29.437 1.00 85.81 81 ARG A N 1
ATOM 642 C CA . ARG A 1 81 ? 0.942 -19.863 -30.615 1.00 85.81 81 ARG A CA 1
ATOM 643 C C . ARG A 1 81 ? -0.307 -19.007 -30.828 1.00 85.81 81 ARG A C 1
ATOM 645 O O . ARG A 1 81 ? -0.863 -19.072 -31.918 1.00 85.81 81 ARG A O 1
ATOM 652 N N . PHE A 1 82 ? -0.760 -18.252 -29.827 1.00 83.44 82 PHE A N 1
ATOM 653 C CA . PHE A 1 82 ? -2.030 -17.522 -29.917 1.00 83.44 82 PHE A CA 1
ATOM 654 C C . PHE A 1 82 ? -1.903 -16.055 -29.502 1.00 83.44 82 PHE A C 1
ATOM 656 O O . PHE A 1 82 ? -1.730 -15.192 -30.355 1.00 83.44 82 PHE A O 1
ATOM 663 N N . TRP A 1 83 ? -2.000 -15.753 -28.206 1.00 91.75 83 TRP A N 1
ATOM 664 C CA . TRP A 1 83 ? -2.091 -14.370 -27.722 1.00 91.75 83 TRP A CA 1
ATOM 665 C C . TRP A 1 83 ? -0.725 -13.704 -27.538 1.00 91.75 83 TRP A C 1
ATOM 667 O O . TRP A 1 83 ? -0.632 -12.479 -27.601 1.00 91.75 83 TRP A O 1
ATOM 677 N N . LEU A 1 84 ? 0.325 -14.498 -27.294 1.00 93.44 84 LEU A N 1
ATOM 678 C CA . LEU A 1 84 ? 1.584 -13.977 -26.772 1.00 93.44 84 LEU A CA 1
ATOM 679 C C . LEU A 1 84 ? 2.236 -12.989 -27.739 1.00 93.44 84 LEU A C 1
ATOM 681 O O . LEU A 1 84 ? 2.582 -11.906 -27.309 1.00 93.44 84 LEU A O 1
ATOM 685 N N . LEU A 1 85 ? 2.315 -13.280 -29.040 1.00 91.50 85 LEU A N 1
ATOM 686 C CA . LEU A 1 85 ? 2.964 -12.369 -29.995 1.00 91.50 85 LEU A CA 1
ATOM 687 C C . LEU A 1 85 ? 2.347 -10.956 -29.995 1.00 91.50 85 LEU A C 1
ATOM 689 O O . LEU A 1 85 ? 3.074 -9.968 -30.008 1.00 91.50 85 LEU A O 1
ATOM 693 N N . GLY A 1 86 ? 1.014 -10.855 -29.937 1.00 93.50 86 GLY A N 1
ATOM 694 C CA . GLY A 1 86 ? 0.331 -9.561 -29.833 1.00 93.50 86 GLY A CA 1
ATOM 695 C C . GLY A 1 86 ? 0.606 -8.859 -28.501 1.00 93.50 86 GLY A C 1
ATOM 696 O O . GLY A 1 86 ? 0.791 -7.646 -28.473 1.00 93.50 86 GLY A O 1
ATOM 697 N N . TRP A 1 87 ? 0.691 -9.628 -27.413 1.00 95.25 87 TRP A N 1
ATOM 698 C CA . TRP A 1 87 ? 1.054 -9.123 -26.090 1.00 95.25 87 TRP A CA 1
ATOM 699 C C . TRP A 1 87 ? 2.482 -8.562 -26.032 1.00 95.25 87 TRP A C 1
ATOM 701 O O . TRP A 1 87 ? 2.652 -7.434 -25.578 1.00 95.25 87 TRP A O 1
ATOM 711 N N . LEU A 1 88 ? 3.484 -9.311 -26.517 1.00 93.12 88 LEU A N 1
ATOM 712 C CA . LEU A 1 88 ? 4.898 -8.891 -26.511 1.00 93.12 88 LEU A CA 1
ATOM 713 C C . LEU A 1 88 ? 5.083 -7.581 -27.288 1.00 93.12 88 LEU A C 1
ATOM 715 O O . LEU A 1 88 ? 5.797 -6.683 -26.845 1.00 93.12 88 LEU A O 1
ATOM 719 N N . ASN A 1 89 ? 4.392 -7.447 -28.426 1.00 92.94 89 ASN A N 1
ATOM 720 C CA . ASN A 1 89 ? 4.402 -6.210 -29.201 1.00 92.94 89 ASN A CA 1
ATOM 721 C C . ASN A 1 89 ? 3.788 -5.059 -28.394 1.00 92.94 89 ASN A C 1
ATOM 723 O O . ASN A 1 89 ? 4.429 -4.031 -28.205 1.00 92.94 89 ASN A O 1
ATOM 727 N N . ALA A 1 90 ? 2.583 -5.254 -27.850 1.00 95.12 90 ALA A N 1
ATOM 728 C CA . ALA A 1 90 ? 1.875 -4.204 -27.126 1.00 95.12 90 ALA A CA 1
ATOM 729 C C . ALA A 1 90 ? 2.611 -3.747 -25.853 1.00 95.12 90 ALA A C 1
ATOM 731 O O . ALA A 1 90 ? 2.658 -2.553 -25.580 1.00 95.12 90 ALA A O 1
ATOM 732 N N . ILE A 1 91 ? 3.193 -4.653 -25.060 1.00 95.50 91 ILE A N 1
ATOM 733 C CA . ILE A 1 91 ? 3.829 -4.280 -23.784 1.00 95.50 91 ILE A CA 1
ATOM 734 C C . ILE A 1 91 ? 5.162 -3.536 -23.977 1.00 95.50 91 ILE A C 1
ATOM 736 O O . ILE A 1 91 ? 5.542 -2.708 -23.144 1.00 95.50 91 ILE A O 1
ATOM 740 N N . ASN A 1 92 ? 5.866 -3.795 -25.083 1.00 94.69 92 ASN A N 1
ATOM 741 C CA . ASN A 1 92 ? 7.131 -3.133 -25.416 1.00 94.69 92 ASN A CA 1
ATOM 742 C C . ASN A 1 92 ? 6.947 -1.859 -26.266 1.00 94.69 92 ASN A C 1
ATOM 744 O O . ASN A 1 92 ? 7.917 -1.149 -26.531 1.00 94.69 92 ASN A O 1
ATOM 748 N N . GLU A 1 93 ? 5.718 -1.525 -26.666 1.00 94.31 93 GLU A N 1
ATOM 749 C CA . GLU A 1 93 ? 5.401 -0.261 -27.331 1.00 94.31 93 GLU A CA 1
ATOM 750 C C . GLU A 1 93 ? 5.370 0.911 -26.332 1.00 94.31 93 GLU A C 1
ATOM 752 O O . GLU A 1 93 ? 4.564 0.950 -25.407 1.00 94.31 93 GLU A O 1
ATOM 757 N N . ASN A 1 94 ? 6.197 1.936 -26.561 1.00 89.38 94 ASN A N 1
ATOM 758 C CA . ASN A 1 94 ? 6.272 3.126 -25.693 1.00 89.38 94 ASN A CA 1
ATOM 759 C C . ASN A 1 94 ? 5.183 4.185 -25.966 1.00 89.38 94 ASN A C 1
ATOM 761 O O . ASN A 1 94 ? 5.246 5.287 -25.426 1.00 89.38 94 ASN A O 1
ATOM 765 N N . ILE A 1 95 ? 4.217 3.887 -26.839 1.00 93.62 95 ILE A N 1
ATOM 766 C CA . ILE A 1 95 ? 3.156 4.822 -27.255 1.00 93.62 95 ILE A CA 1
ATOM 767 C C . ILE A 1 95 ? 1.822 4.585 -26.538 1.00 93.62 95 ILE A C 1
ATOM 769 O O . ILE A 1 95 ? 0.904 5.394 -26.669 1.00 93.62 95 ILE A O 1
ATOM 773 N N . ASN A 1 96 ? 1.695 3.480 -25.804 1.00 95.25 96 ASN A N 1
ATOM 774 C CA . ASN A 1 96 ? 0.486 3.121 -25.074 1.00 95.25 96 ASN A CA 1
ATOM 775 C C . ASN A 1 96 ? 0.717 3.199 -23.551 1.00 95.25 96 ASN A C 1
ATOM 777 O O . ASN A 1 96 ? 1.799 3.541 -23.079 1.00 95.25 96 ASN A O 1
ATOM 781 N N . SER A 1 97 ? -0.329 2.922 -22.772 1.00 96.38 97 SER A N 1
ATOM 782 C CA . SER A 1 97 ? -0.286 2.923 -21.304 1.00 96.38 97 SER A CA 1
ATOM 783 C C . SER A 1 97 ? -0.120 1.528 -20.689 1.00 96.38 97 SER A C 1
ATOM 785 O O . SER A 1 97 ? -0.262 1.367 -19.475 1.00 96.38 97 SER A O 1
ATOM 787 N N . LEU A 1 98 ? 0.159 0.505 -21.502 1.00 96.38 98 LEU A N 1
ATOM 788 C CA . LEU A 1 98 ? 0.311 -0.867 -21.037 1.00 96.38 98 LEU A CA 1
ATOM 789 C C . LEU A 1 98 ? 1.663 -1.021 -20.334 1.00 96.38 98 LEU A C 1
ATOM 791 O O . LEU A 1 98 ? 2.713 -0.967 -20.969 1.00 96.38 98 LEU A O 1
ATOM 795 N N . PHE A 1 99 ? 1.625 -1.222 -19.013 1.00 95.44 99 PHE A N 1
ATOM 796 C CA . PHE A 1 99 ? 2.820 -1.329 -18.167 1.00 95.44 99 PHE A CA 1
ATOM 797 C C . PHE A 1 99 ? 3.834 -0.212 -18.457 1.00 95.44 99 PHE A C 1
ATOM 799 O O . PHE A 1 99 ? 4.929 -0.441 -18.982 1.00 95.44 99 PHE A O 1
ATOM 806 N N . LEU A 1 100 ? 3.430 1.020 -18.128 1.00 95.94 100 LEU A N 1
ATOM 807 C CA . LEU A 1 100 ? 4.315 2.181 -18.155 1.00 95.94 100 LEU A CA 1
ATOM 808 C C . LEU A 1 100 ? 5.593 1.902 -17.358 1.00 95.94 100 LEU A C 1
ATOM 810 O O . LEU A 1 100 ? 5.558 1.221 -16.327 1.00 95.94 100 LEU A O 1
ATOM 814 N N . THR A 1 101 ? 6.708 2.448 -17.836 1.00 95.25 101 THR A N 1
ATOM 815 C CA . THR A 1 101 ? 7.980 2.365 -17.121 1.00 95.25 101 THR A CA 1
ATOM 816 C C . THR A 1 101 ? 7.849 3.052 -15.768 1.00 95.25 101 THR A C 1
ATOM 818 O O . THR A 1 101 ? 7.355 4.174 -15.694 1.00 95.25 101 THR A O 1
ATOM 821 N N . ILE A 1 102 ? 8.297 2.375 -14.717 1.00 96.69 102 ILE A N 1
ATOM 822 C CA . ILE A 1 102 ? 8.209 2.837 -13.333 1.00 96.69 102 ILE A CA 1
ATOM 823 C C . ILE A 1 102 ? 9.601 3.026 -12.743 1.00 96.69 102 ILE A C 1
ATOM 825 O O . ILE A 1 102 ? 10.523 2.256 -13.025 1.00 96.69 102 ILE A O 1
ATOM 829 N N . GLY A 1 103 ? 9.727 4.026 -11.880 1.00 97.50 103 GLY A N 1
ATOM 830 C CA . GLY A 1 103 ? 10.975 4.347 -11.202 1.00 97.50 103 GLY A CA 1
ATOM 831 C C . GLY A 1 103 ? 10.781 4.795 -9.753 1.00 97.50 103 GLY A C 1
ATOM 832 O O . GLY A 1 103 ? 9.740 4.540 -9.137 1.00 97.50 103 GLY A O 1
ATOM 833 N N . PRO A 1 104 ? 11.774 5.493 -9.180 1.00 97.81 104 PRO A N 1
ATOM 834 C CA . PRO A 1 104 ? 11.758 5.878 -7.769 1.00 97.81 104 PRO A CA 1
ATOM 835 C C . PRO A 1 104 ? 10.611 6.813 -7.370 1.00 97.81 104 PRO A C 1
ATOM 837 O O . PRO A 1 104 ? 10.116 6.757 -6.244 1.00 97.81 104 PRO A O 1
ATOM 840 N N . GLY A 1 105 ? 10.154 7.667 -8.291 1.00 97.38 105 GLY A N 1
ATOM 841 C CA . GLY A 1 105 ? 8.978 8.510 -8.061 1.00 97.38 105 GLY A CA 1
ATOM 842 C C . GLY A 1 105 ? 7.707 7.678 -7.869 1.00 97.38 105 GLY A C 1
ATOM 843 O O . GLY A 1 105 ? 6.943 7.924 -6.933 1.00 97.38 105 GLY A O 1
ATOM 844 N N . ASP A 1 106 ? 7.529 6.647 -8.701 1.00 98.19 106 ASP A N 1
ATOM 845 C CA . ASP A 1 106 ? 6.409 5.709 -8.611 1.00 98.19 106 ASP A CA 1
ATOM 846 C C . ASP A 1 106 ? 6.451 4.911 -7.306 1.00 98.19 106 ASP A C 1
ATOM 848 O O . ASP A 1 106 ? 5.413 4.701 -6.680 1.00 98.19 106 ASP A O 1
ATOM 852 N N . PHE A 1 107 ? 7.643 4.516 -6.847 1.00 98.44 107 PHE A N 1
ATOM 853 C CA . PHE A 1 107 ? 7.814 3.854 -5.553 1.00 98.44 107 PHE A CA 1
ATOM 854 C C . PHE A 1 107 ? 7.247 4.701 -4.403 1.00 98.44 107 PHE A C 1
ATOM 856 O O . PHE A 1 107 ? 6.442 4.205 -3.609 1.00 98.44 107 PHE A O 1
ATOM 863 N N . LEU A 1 108 ? 7.630 5.982 -4.327 1.00 98.25 108 LEU A N 1
ATOM 864 C CA . LEU A 1 108 ? 7.204 6.870 -3.242 1.00 98.25 108 LEU A CA 1
ATOM 865 C C . LEU A 1 108 ? 5.697 7.148 -3.276 1.00 98.25 108 LEU A C 1
ATOM 867 O O . LEU A 1 108 ? 5.043 7.084 -2.233 1.00 98.25 108 LEU A O 1
ATOM 871 N N . VAL A 1 109 ? 5.122 7.405 -4.457 1.00 98.44 109 VAL A N 1
ATOM 872 C CA . VAL A 1 109 ? 3.678 7.676 -4.556 1.00 98.44 109 VAL A CA 1
ATOM 873 C C . VAL A 1 109 ? 2.844 6.435 -4.234 1.00 98.44 109 VAL A C 1
ATOM 875 O O . VAL A 1 109 ? 1.816 6.559 -3.573 1.00 98.44 109 VAL A O 1
ATOM 878 N N . HIS A 1 110 ? 3.292 5.229 -4.601 1.00 98.50 110 HIS A N 1
ATOM 879 C CA . HIS A 1 110 ? 2.588 4.002 -4.221 1.00 98.50 110 HIS A CA 1
ATOM 880 C C . HIS A 1 110 ? 2.609 3.772 -2.704 1.00 98.50 110 HIS A C 1
ATOM 882 O O . HIS A 1 110 ? 1.591 3.362 -2.154 1.00 98.50 110 HIS A O 1
ATOM 888 N N . HIS A 1 111 ? 3.698 4.109 -2.002 1.00 98.44 111 HIS A N 1
ATOM 889 C CA . HIS A 1 111 ? 3.724 4.061 -0.531 1.00 98.44 111 HIS A CA 1
ATOM 890 C C . HIS A 1 111 ? 2.821 5.129 0.106 1.00 98.44 111 HIS A C 1
ATOM 892 O O . HIS A 1 111 ? 2.207 4.880 1.143 1.00 98.44 111 HIS A O 1
ATOM 898 N N . ALA A 1 112 ? 2.669 6.298 -0.526 1.00 98.56 112 ALA A N 1
ATOM 899 C CA . ALA A 1 112 ? 1.702 7.306 -0.088 1.00 98.56 112 ALA A CA 1
ATOM 900 C C . ALA A 1 112 ? 0.245 6.844 -0.292 1.00 98.56 112 ALA A C 1
ATOM 902 O O . ALA A 1 112 ? -0.605 7.073 0.571 1.00 98.56 112 ALA A O 1
ATOM 903 N N . ILE A 1 113 ? -0.045 6.152 -1.399 1.00 98.62 113 ILE A N 1
ATOM 904 C CA . ILE A 1 113 ? -1.345 5.503 -1.629 1.00 98.62 113 ILE A CA 1
ATOM 905 C C . ILE A 1 113 ? -1.582 4.424 -0.570 1.00 98.62 113 ILE A C 1
ATOM 907 O O . ILE A 1 113 ? -2.656 4.385 0.028 1.00 98.62 113 ILE A O 1
ATOM 911 N N . ASP A 1 114 ? -0.578 3.591 -0.294 1.00 98.44 114 ASP A N 1
ATOM 912 C CA . ASP A 1 114 ? -0.666 2.522 0.698 1.00 98.44 114 ASP A CA 1
ATOM 913 C C . ASP A 1 114 ? -0.923 3.060 2.113 1.00 98.44 114 ASP A C 1
ATOM 915 O O . ASP A 1 114 ? -1.786 2.555 2.834 1.00 98.44 114 ASP A O 1
ATOM 919 N N . LEU A 1 115 ? -0.262 4.161 2.481 1.00 98.62 115 LEU A N 1
ATOM 920 C CA . LEU A 1 115 ? -0.543 4.909 3.707 1.00 98.62 115 LEU A CA 1
ATOM 921 C C . LEU A 1 115 ? -2.009 5.352 3.777 1.00 98.62 115 LEU A C 1
ATOM 923 O O . LEU A 1 115 ? -2.658 5.187 4.816 1.00 98.62 115 LEU A O 1
ATOM 927 N N . GLY A 1 116 ? -2.530 5.922 2.688 1.00 98.56 116 GLY A N 1
ATOM 928 C CA . GLY A 1 116 ? -3.925 6.341 2.588 1.00 98.56 116 GLY A CA 1
ATOM 929 C C . GLY A 1 116 ? -4.878 5.164 2.790 1.00 98.56 116 GLY A C 1
ATOM 930 O O . GLY A 1 116 ? -5.744 5.216 3.662 1.00 98.56 116 GLY A O 1
ATOM 931 N N . LEU A 1 117 ? -4.661 4.068 2.059 1.00 98.75 117 LEU A N 1
ATOM 932 C CA . LEU A 1 117 ? -5.468 2.850 2.149 1.00 98.75 117 LEU A CA 1
ATOM 933 C C . LEU A 1 117 ? -5.453 2.249 3.558 1.00 98.75 117 LEU A C 1
ATOM 935 O O . LEU A 1 117 ? -6.521 1.963 4.107 1.00 98.75 117 LEU A O 1
ATOM 939 N N . HIS A 1 118 ? -4.281 2.103 4.178 1.00 98.69 118 HIS A N 1
ATOM 940 C CA . HIS A 1 118 ? -4.156 1.563 5.532 1.00 98.69 118 HIS A CA 1
ATOM 941 C C . HIS A 1 118 ? -4.822 2.463 6.574 1.00 98.69 118 HIS A C 1
ATOM 943 O O . HIS A 1 118 ? -5.535 1.969 7.446 1.00 98.69 118 HIS A O 1
ATOM 949 N N . THR A 1 119 ? -4.665 3.783 6.461 1.00 98.75 119 THR A N 1
ATOM 950 C CA . THR A 1 119 ? -5.248 4.737 7.417 1.00 98.75 119 THR A CA 1
ATOM 951 C C . THR A 1 119 ? -6.766 4.817 7.285 1.00 98.75 119 THR A C 1
ATOM 953 O O . THR A 1 119 ? -7.475 4.767 8.291 1.00 98.75 119 THR A O 1
ATOM 956 N N . THR A 1 120 ? -7.300 4.861 6.062 1.00 98.81 120 THR A N 1
ATOM 957 C CA . THR A 1 120 ? -8.749 4.792 5.831 1.00 98.81 120 THR A CA 1
ATOM 958 C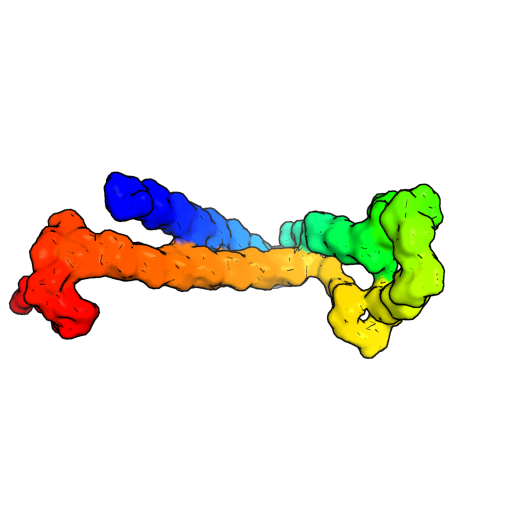 C . THR A 1 120 ? -9.317 3.464 6.328 1.00 98.81 120 THR A C 1
ATOM 960 O O . THR A 1 120 ? -10.343 3.450 7.011 1.00 98.81 120 THR A O 1
ATOM 963 N N . THR A 1 121 ? -8.621 2.352 6.073 1.00 98.69 121 THR A N 1
ATOM 964 C CA . THR A 1 121 ? -9.011 1.030 6.582 1.00 98.69 121 THR A CA 1
ATOM 965 C C . THR A 1 121 ? -9.007 1.002 8.109 1.00 98.69 121 THR A C 1
ATOM 967 O O . THR A 1 121 ? -9.981 0.546 8.699 1.00 98.69 121 THR A O 1
ATOM 970 N N . LEU A 1 122 ? -7.979 1.545 8.769 1.00 98.62 122 LEU A N 1
ATOM 971 C CA . LEU A 1 122 ? -7.912 1.665 10.227 1.00 98.62 122 LEU A CA 1
ATOM 972 C C . LEU A 1 122 ? -9.122 2.416 10.792 1.00 98.62 122 LEU A C 1
ATOM 974 O O . LEU A 1 122 ? -9.744 1.939 11.741 1.00 98.62 122 LEU A O 1
ATOM 978 N N . ILE A 1 123 ? -9.470 3.567 10.209 1.00 98.62 123 ILE A N 1
ATOM 979 C CA . ILE A 1 123 ? -10.597 4.396 10.660 1.00 98.62 123 ILE A CA 1
ATOM 980 C C . ILE A 1 123 ? -11.914 3.617 10.548 1.00 98.62 123 ILE A C 1
ATOM 982 O O . ILE A 1 123 ? -12.656 3.515 11.529 1.00 98.62 123 ILE A O 1
ATOM 986 N N . LEU A 1 124 ? -12.183 3.023 9.382 1.00 98.62 124 LEU A N 1
ATOM 987 C CA . LEU A 1 124 ? -13.420 2.280 9.127 1.00 98.62 124 LEU A CA 1
ATOM 988 C C . LEU A 1 124 ? -13.513 1.012 9.986 1.00 98.62 124 LEU A C 1
ATOM 990 O O . LEU A 1 124 ? -14.530 0.771 10.637 1.00 98.62 124 LEU A O 1
ATOM 994 N N . VAL A 1 125 ? -12.440 0.220 10.038 1.00 98.12 125 VAL A N 1
ATOM 995 C CA . VAL A 1 125 ? -12.394 -1.039 10.791 1.00 98.12 125 VAL A CA 1
ATOM 996 C C . VAL A 1 125 ? -12.518 -0.782 12.287 1.00 98.12 125 VAL A C 1
ATOM 998 O O . VAL A 1 125 ? -13.310 -1.453 12.948 1.00 98.12 125 VAL A O 1
ATOM 1001 N N . LYS A 1 126 ? -11.807 0.211 12.837 1.00 98.00 126 LYS A N 1
ATOM 1002 C CA . LYS A 1 126 ? -11.964 0.596 14.246 1.00 98.00 126 LYS A CA 1
ATOM 1003 C C . LYS A 1 126 ? -13.407 1.012 14.535 1.00 98.00 126 LYS A C 1
ATOM 1005 O O . LYS A 1 126 ? -13.981 0.537 15.513 1.00 98.00 126 LYS A O 1
ATOM 1010 N N . GLY A 1 127 ? -14.004 1.837 13.670 1.00 96.94 127 GLY A N 1
ATOM 1011 C CA . GLY A 1 127 ? -15.401 2.256 13.786 1.00 96.94 127 GLY A CA 1
ATOM 1012 C C . GLY A 1 127 ? -16.362 1.068 13.884 1.00 96.94 127 GLY A C 1
ATOM 1013 O O . GLY A 1 127 ? -17.174 1.012 14.804 1.00 96.94 127 GLY A O 1
ATOM 1014 N N . VAL A 1 128 ? -16.215 0.072 13.006 1.00 97.44 128 VAL A N 1
ATOM 1015 C CA . VAL A 1 128 ? -17.043 -1.149 13.009 1.00 97.44 128 VAL A CA 1
ATOM 1016 C C . VAL A 1 128 ? -16.792 -2.020 14.246 1.00 97.44 128 VAL A C 1
ATOM 1018 O O . VAL A 1 128 ? -17.735 -2.521 14.860 1.00 97.44 128 VAL A O 1
ATOM 1021 N N . LEU A 1 129 ? -15.532 -2.214 14.640 1.00 97.25 129 LEU A N 1
ATOM 1022 C CA . LEU A 1 129 ? -15.170 -3.100 15.752 1.00 97.25 129 LEU A CA 1
ATOM 1023 C C . LEU A 1 129 ? -15.541 -2.526 17.133 1.00 97.25 129 LEU A C 1
ATOM 1025 O O . LEU A 1 129 ? -15.800 -3.293 18.069 1.00 97.25 129 LEU A O 1
ATOM 1029 N N . ASP A 1 130 ? -15.595 -1.200 17.264 1.00 97.25 130 ASP A N 1
ATOM 1030 C CA . ASP A 1 130 ? -16.003 -0.494 18.485 1.00 97.25 130 ASP A CA 1
ATOM 1031 C C . ASP A 1 130 ? -17.468 -0.025 18.469 1.00 97.25 130 ASP A C 1
ATOM 1033 O O . ASP A 1 130 ? -17.929 0.545 19.459 1.00 97.25 130 ASP A O 1
ATOM 1037 N N . ALA A 1 131 ? -18.227 -0.299 17.400 1.00 97.00 131 ALA A N 1
ATOM 1038 C CA . ALA A 1 131 ? -19.613 0.156 17.245 1.00 97.00 131 ALA A CA 1
ATOM 1039 C C . ALA A 1 131 ? -20.556 -0.357 18.345 1.00 97.00 131 ALA A C 1
ATOM 1041 O O . ALA A 1 131 ? -21.436 0.367 18.793 1.00 97.00 131 ALA A O 1
ATOM 1042 N N . ARG A 1 132 ? -20.370 -1.599 18.813 1.00 96.69 132 ARG A N 1
ATOM 1043 C CA . ARG A 1 132 ? -21.223 -2.181 19.867 1.00 96.69 132 ARG A CA 1
ATOM 1044 C C . ARG A 1 132 ? -20.822 -1.776 21.286 1.00 96.69 132 ARG A C 1
ATOM 1046 O O . ARG A 1 132 ? -21.573 -2.060 22.210 1.00 96.69 132 ARG A O 1
ATOM 1053 N N . GLY A 1 133 ? -19.639 -1.190 21.451 1.00 95.50 133 GLY A N 1
ATOM 1054 C CA . GLY A 1 133 ? -19.073 -0.855 22.751 1.00 95.50 133 GLY A CA 1
ATOM 1055 C C . GLY A 1 133 ? -17.548 -0.788 22.715 1.00 95.50 133 GLY A C 1
ATOM 1056 O O . GLY A 1 133 ? -16.873 -1.609 22.075 1.00 95.50 133 GLY A O 1
ATOM 1057 N N . SER A 1 134 ? -17.000 0.186 23.432 1.00 96.06 134 SER A N 1
ATOM 1058 C CA . SER A 1 134 ? -15.568 0.336 23.704 1.00 96.06 134 SER A CA 1
ATOM 1059 C C . SER A 1 134 ? -15.328 0.384 25.216 1.00 96.06 134 SER A C 1
ATOM 1061 O O . SER A 1 134 ? -16.276 0.378 25.994 1.00 96.06 134 SER A O 1
ATOM 1063 N N . LYS A 1 135 ? -14.064 0.450 25.657 1.00 94.94 135 LYS A N 1
ATOM 1064 C CA . LYS A 1 135 ? -13.760 0.666 27.085 1.00 94.94 135 LYS A CA 1
ATOM 1065 C C . LYS A 1 135 ? -14.302 2.007 27.605 1.00 94.94 135 LYS A C 1
ATOM 1067 O O . LYS A 1 135 ? -14.611 2.099 28.781 1.00 94.94 135 LYS A O 1
ATOM 1072 N N . LEU A 1 136 ? -14.400 3.017 26.733 1.00 96.75 136 LEU A N 1
ATOM 1073 C CA . LEU A 1 136 ? -14.894 4.354 27.078 1.00 96.75 136 LEU A CA 1
ATOM 1074 C C . LEU A 1 136 ? -16.425 4.399 27.202 1.00 96.75 136 LEU A C 1
ATOM 1076 O O . LEU A 1 136 ? -16.927 5.056 28.098 1.00 96.75 136 LEU A O 1
ATOM 1080 N N . MET A 1 137 ? -17.141 3.704 26.314 1.00 97.19 137 MET A N 1
ATOM 1081 C CA . MET A 1 137 ? -18.609 3.648 26.279 1.00 97.19 137 MET A CA 1
ATOM 1082 C C . MET A 1 137 ? -19.029 2.191 26.012 1.00 97.19 137 MET A C 1
ATOM 1084 O O . MET A 1 137 ? -19.120 1.779 24.844 1.00 97.19 137 MET A O 1
ATOM 1088 N N . PRO A 1 138 ? -19.168 1.360 27.062 1.00 96.69 138 PRO A N 1
ATOM 1089 C CA . PRO A 1 138 ? -19.422 -0.079 26.925 1.00 96.69 138 PRO A CA 1
ATOM 1090 C C . PRO A 1 138 ? -20.798 -0.423 26.339 1.00 96.69 138 PRO A C 1
ATOM 1092 O O . PRO A 1 138 ? -20.964 -1.466 25.707 1.00 96.69 138 PRO A O 1
ATOM 1095 N N . ASP A 1 139 ? -21.765 0.463 26.530 1.00 96.62 139 ASP A N 1
ATOM 1096 C CA . ASP A 1 139 ? -23.184 0.371 26.183 1.00 96.62 139 ASP A CA 1
ATOM 1097 C C . ASP A 1 139 ? -23.536 1.088 24.869 1.00 96.62 139 ASP A C 1
ATOM 1099 O O . ASP A 1 139 ? -24.702 1.234 24.521 1.00 96.62 139 ASP A O 1
ATOM 1103 N N . LYS A 1 140 ? -22.536 1.444 24.049 1.00 97.06 140 LYS A N 1
ATOM 1104 C CA . LYS A 1 140 ? -22.722 2.148 22.763 1.00 97.06 140 LYS A CA 1
ATOM 1105 C C . LYS A 1 140 ? -23.788 1.542 21.842 1.00 97.06 140 LYS A C 1
ATOM 1107 O O . LYS A 1 140 ? -24.481 2.264 21.130 1.00 97.06 140 LYS A O 1
ATOM 1112 N N . LYS A 1 141 ? -23.939 0.214 21.859 1.00 96.94 141 LYS A N 1
ATOM 1113 C CA . LYS A 1 141 ? -24.979 -0.501 21.098 1.00 96.94 141 LYS A CA 1
ATOM 1114 C C . LYS A 1 141 ? -26.407 0.002 21.381 1.00 96.94 141 LYS A C 1
ATOM 1116 O O . LYS A 1 141 ? -27.256 -0.158 20.509 1.00 96.94 141 LYS A O 1
ATOM 1121 N N . ASP A 1 142 ? -26.661 0.578 22.555 1.00 97.44 142 ASP A N 1
ATOM 1122 C CA . ASP A 1 142 ? -27.994 0.966 23.021 1.00 97.44 142 ASP A CA 1
ATOM 1123 C C . ASP A 1 142 ? -28.422 2.344 22.466 1.00 97.44 142 ASP A C 1
ATOM 1125 O O . ASP A 1 142 ? -29.602 2.683 22.490 1.00 97.44 142 ASP A O 1
ATOM 1129 N N . PHE A 1 143 ? -27.489 3.094 21.864 1.00 95.81 143 PHE A N 1
ATOM 1130 C CA . PHE A 1 143 ? -27.702 4.436 21.300 1.00 95.81 143 PHE A CA 1
ATOM 1131 C C . PHE A 1 143 ? -27.884 4.444 19.771 1.00 95.81 143 PHE A C 1
ATOM 1133 O O . PHE A 1 143 ? -28.243 5.465 19.184 1.00 95.81 143 PHE A O 1
ATOM 1140 N N . GLY A 1 144 ? -27.655 3.310 19.103 1.00 95.25 144 GLY A N 1
ATOM 1141 C CA . GLY A 1 144 ? -27.746 3.189 17.645 1.00 95.25 144 GLY A CA 1
ATOM 1142 C C . GLY A 1 144 ? -26.483 3.632 16.891 1.00 95.25 144 GLY A C 1
ATOM 1143 O O . GLY A 1 144 ? -25.414 3.819 17.466 1.00 95.25 144 GLY A O 1
ATOM 1144 N N . TYR A 1 145 ? -26.584 3.738 15.560 1.00 96.12 145 TYR A N 1
ATOM 1145 C CA . TYR A 1 145 ? -25.430 4.012 14.685 1.00 96.12 145 TYR A CA 1
ATOM 1146 C C . TYR A 1 145 ? -24.989 5.483 14.688 1.00 96.12 145 TYR A C 1
ATOM 1148 O O . TYR A 1 145 ? -23.798 5.767 14.587 1.00 96.12 145 TYR A O 1
ATOM 1156 N N . SER A 1 146 ? -25.940 6.413 14.791 1.00 97.31 146 SER A N 1
ATOM 1157 C CA . SER A 1 146 ? -25.685 7.852 14.744 1.00 97.31 146 SER A CA 1
ATOM 1158 C C . SER A 1 146 ? -26.321 8.521 15.956 1.00 97.31 146 SER A C 1
ATOM 1160 O O . SER A 1 146 ? -27.540 8.541 16.094 1.00 97.31 146 SER A O 1
ATOM 1162 N N . PHE A 1 147 ? -25.473 9.039 16.836 1.00 96.62 147 PHE A N 1
ATOM 1163 C CA . PHE A 1 147 ? -25.825 9.801 18.030 1.00 96.62 147 PHE A CA 1
ATOM 1164 C C . PHE A 1 147 ? -24.729 10.864 18.246 1.00 96.62 147 PHE A C 1
ATOM 1166 O O . PHE A 1 147 ? -23.600 10.655 17.793 1.00 96.62 147 PHE A O 1
ATOM 1173 N N . PRO A 1 148 ? -25.028 12.016 18.872 1.00 95.56 148 PRO A N 1
ATOM 1174 C CA . PRO A 1 148 ? -24.068 13.117 18.984 1.00 95.56 148 PRO A CA 1
ATOM 1175 C C . PRO A 1 148 ? -22.867 12.762 19.876 1.00 95.56 148 PRO A C 1
ATOM 1177 O O . PRO A 1 148 ? -21.718 12.899 19.462 1.00 95.56 148 PRO A O 1
ATOM 1180 N N . 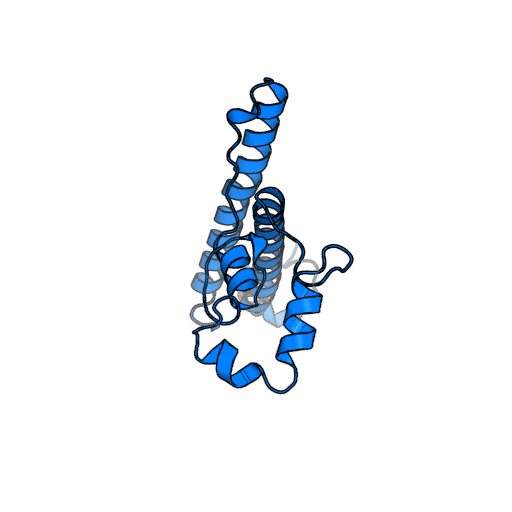CYS A 1 149 ? -23.140 12.297 21.094 1.00 93.69 149 CYS A N 1
ATOM 1181 C CA . CYS A 1 149 ? -22.178 11.880 22.114 1.00 93.69 149 CYS A CA 1
ATOM 1182 C C . CYS A 1 149 ? -22.931 11.167 23.260 1.00 93.69 149 CYS A C 1
ATOM 1184 O O . CYS A 1 149 ? -24.161 11.161 23.269 1.00 93.69 149 CYS A O 1
ATOM 1186 N N . ASP A 1 150 ? -22.209 10.587 24.223 1.00 92.62 150 ASP A N 1
ATOM 1187 C CA . ASP A 1 150 ? -22.757 9.939 25.436 1.00 92.62 150 ASP A CA 1
ATOM 1188 C C . ASP A 1 150 ? -23.042 10.948 26.584 1.00 92.62 150 ASP A C 1
ATOM 1190 O O . ASP A 1 150 ? -22.891 10.642 27.763 1.00 92.62 150 ASP A O 1
ATOM 1194 N N . GLY A 1 151 ? -23.419 12.188 26.222 1.00 77.19 151 GLY A N 1
ATOM 1195 C CA . GLY A 1 151 ? -23.730 13.305 27.141 1.00 77.19 151 GLY A CA 1
ATOM 1196 C C . GLY A 1 151 ? -22.516 13.888 27.893 1.00 77.19 151 GLY A C 1
ATOM 1197 O O . GLY A 1 151 ? -21.448 13.282 27.917 1.00 77.19 151 GLY A O 1
ATOM 1198 N N . LEU A 1 152 ? -22.558 15.074 28.516 1.00 57.09 152 LEU A N 1
ATOM 1199 C CA . LEU A 1 152 ? -23.393 16.283 28.394 1.00 57.09 152 LEU A CA 1
ATOM 1200 C C . LEU A 1 152 ? -22.396 17.441 28.198 1.00 57.09 152 LEU A C 1
ATOM 1202 O O . LEU A 1 152 ? -21.373 17.433 28.923 1.00 57.09 152 LEU A O 1
#

Radius of gyration: 23.61 Å; chains: 1; bounding box: 51×46×59 Å

pLDDT: mean 95.42, std 5.11, range [57.09, 98.81]

Sequence (152 aa):
MFKHKEAIISHLSWASLFLGFHTLGLYVHNAVMLTFGTPEKQILIEPIFSQWIQSAHDKSSYGFDILLSSTNDLAFNAGRRFWLLGWLNAINENINSLFLTIGPGDFLVHHAIDLGLHTTTLILVKGVLDARGSKLMPDKKDFGYSFPCDGL

InterPro domains:
  IPR001280 Photosystem I PsaA/PsaB [PF00223] (1-151)
  IPR001280 Photosystem I PsaA/PsaB [PR00257] (7-29)
  IPR001280 Photosystem I PsaA/PsaB [PR00257] (107-125)
  IPR001280 Photosystem I PsaA/PsaB [PR00257] (138-152)
  IPR036408 Photosystem I PsaA/PsaB superfamily [G3DSA:1.20.1130.10] (1-152)
  IPR036408 Photosystem I PsaA/PsaB superfamily [SSF81558] (1-151)